Protein AF-B0WY71-F1 (afdb_monomer_lite)

InterPro domains:
  IPR000884 Thrombospondin type-1 (TSP1) repeat [PF00090] (22-65)
  IPR000884 Thrombospondin type-1 (TSP1) repeat [PS50092] (17-69)
  IPR036383 Thrombospondin type-1 repeat superfamily [G3DSA:2.20.100.10] (15-72)
  IPR036383 Thrombospondin type-1 repeat superfamily [SSF82895] (16-65)

Structure (mmCIF, N/CA/C/O backbone):
data_AF-B0WY71-F1
#
_entry.id   AF-B0WY71-F1
#
loop_
_atom_site.group_PDB
_atom_site.id
_atom_site.type_symbol
_atom_site.label_atom_id
_atom_site.label_alt_id
_atom_site.label_comp_id
_atom_site.label_asym_id
_atom_site.label_entity_id
_atom_site.label_seq_id
_atom_site.pdbx_PDB_ins_code
_atom_site.Cartn_x
_atom_site.Cartn_y
_atom_site.Cartn_z
_atom_site.occupancy
_atom_site.B_iso_or_equiv
_atom_site.auth_seq_id
_atom_site.auth_comp_id
_atom_site.auth_asym_id
_atom_site.auth_atom_id
_atom_site.pdbx_PDB_model_num
ATOM 1 N N . MET A 1 1 ? 49.116 0.613 -26.075 1.00 54.06 1 MET A N 1
ATOM 2 C CA . MET A 1 1 ? 47.911 0.897 -26.872 1.00 54.06 1 MET A CA 1
ATOM 3 C C . MET A 1 1 ? 47.505 -0.387 -27.563 1.00 54.06 1 MET A C 1
ATOM 5 O O . MET A 1 1 ? 47.998 -0.667 -28.645 1.00 54.06 1 MET A O 1
ATOM 9 N N . LEU A 1 2 ? 46.706 -1.227 -26.907 1.00 41.88 2 LEU A N 1
ATOM 10 C CA . LEU A 1 2 ? 45.792 -2.057 -27.683 1.00 41.88 2 LEU A CA 1
ATOM 11 C C . LEU A 1 2 ? 44.431 -1.397 -27.542 1.00 41.88 2 LEU A C 1
ATOM 13 O O . LEU A 1 2 ? 43.688 -1.649 -26.600 1.00 41.88 2 LEU A O 1
ATOM 17 N N . ASP A 1 3 ? 44.192 -0.476 -28.462 1.00 64.19 3 ASP A N 1
ATOM 18 C CA . ASP A 1 3 ? 42.884 0.050 -28.780 1.00 64.19 3 ASP A CA 1
ATOM 19 C C . ASP A 1 3 ? 42.210 -0.983 -29.689 1.00 64.19 3 ASP A C 1
ATOM 21 O O . ASP A 1 3 ? 42.595 -1.156 -30.846 1.00 64.19 3 ASP A O 1
ATOM 25 N N . VAL A 1 4 ? 41.228 -1.715 -29.160 1.00 57.28 4 VAL A N 1
ATOM 26 C CA . VAL A 1 4 ? 40.216 -2.367 -29.993 1.00 57.28 4 VAL A CA 1
ATOM 27 C C . VAL A 1 4 ? 38.858 -2.232 -29.310 1.00 57.28 4 VAL A C 1
ATOM 29 O O . VAL A 1 4 ? 38.733 -2.362 -28.095 1.00 57.28 4 VAL A O 1
ATOM 32 N N . ALA A 1 5 ? 37.883 -1.855 -30.126 1.00 51.94 5 ALA A N 1
ATOM 33 C CA . ALA A 1 5 ? 36.658 -1.164 -29.775 1.00 51.94 5 ALA A CA 1
ATOM 34 C C . ALA A 1 5 ? 35.764 -1.870 -28.744 1.00 51.94 5 ALA A C 1
ATOM 36 O O . ALA A 1 5 ? 35.489 -3.068 -28.822 1.00 51.94 5 ALA A O 1
ATOM 37 N N . ALA A 1 6 ? 35.206 -1.061 -27.844 1.00 58.34 6 ALA A N 1
ATOM 38 C CA . ALA A 1 6 ? 33.956 -1.359 -27.167 1.00 58.34 6 ALA A CA 1
ATOM 39 C C . ALA A 1 6 ? 32.801 -1.293 -28.184 1.00 58.34 6 ALA A C 1
ATOM 41 O O . ALA A 1 6 ? 32.130 -0.275 -28.283 1.00 58.34 6 ALA A O 1
ATOM 42 N N . ASP A 1 7 ? 32.597 -2.349 -28.970 1.00 61.97 7 ASP A N 1
ATOM 43 C CA . ASP A 1 7 ? 31.350 -2.555 -29.717 1.00 61.97 7 ASP A CA 1
ATOM 44 C C . ASP A 1 7 ? 31.179 -4.040 -30.062 1.00 61.97 7 ASP A C 1
ATOM 46 O O . ASP A 1 7 ? 31.557 -4.516 -31.126 1.00 61.97 7 ASP A O 1
ATOM 50 N N . ASN A 1 8 ? 30.646 -4.812 -29.118 1.00 59.38 8 ASN A N 1
ATOM 51 C CA . ASN A 1 8 ? 29.946 -6.052 -29.443 1.00 59.38 8 ASN A CA 1
ATOM 52 C C . ASN A 1 8 ? 28.546 -5.900 -28.869 1.00 59.38 8 ASN A C 1
ATOM 54 O O . ASN A 1 8 ? 28.283 -6.320 -27.741 1.00 59.38 8 ASN A O 1
ATOM 58 N N . GLY A 1 9 ? 27.701 -5.200 -29.631 1.00 62.84 9 GLY A N 1
ATOM 59 C CA . GLY A 1 9 ? 26.320 -4.879 -29.303 1.00 62.84 9 GLY A CA 1
ATOM 60 C C . GLY A 1 9 ? 25.535 -6.080 -28.782 1.00 62.84 9 GLY A C 1
ATOM 61 O O . GLY A 1 9 ? 24.913 -6.822 -29.538 1.00 62.84 9 GLY A O 1
ATOM 62 N N . MET A 1 10 ? 25.498 -6.215 -27.456 1.00 58.72 10 MET A N 1
ATOM 63 C CA . MET A 1 10 ? 24.320 -6.720 -26.769 1.00 58.72 10 MET A CA 1
ATOM 64 C C . MET A 1 10 ? 23.189 -5.779 -27.192 1.00 58.72 10 MET A C 1
ATOM 66 O O . MET A 1 10 ? 23.398 -4.562 -27.127 1.00 58.72 10 MET A O 1
ATOM 70 N N . PRO A 1 11 ? 22.051 -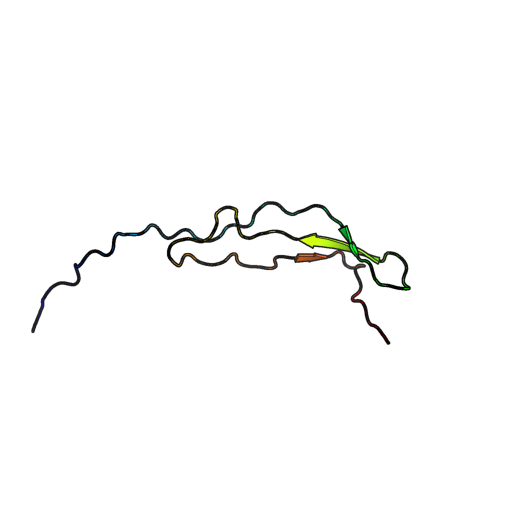6.286 -27.703 1.00 59.56 11 PRO A N 1
ATOM 71 C CA . PRO A 1 11 ? 20.997 -5.413 -28.199 1.00 59.56 11 PRO A CA 1
ATOM 72 C C . PRO A 1 11 ? 20.715 -4.382 -27.111 1.00 59.56 11 PRO A C 1
ATOM 74 O O . PRO A 1 11 ? 20.683 -4.756 -25.937 1.00 59.56 11 PRO A O 1
ATOM 77 N N . LEU A 1 12 ? 20.588 -3.108 -27.500 1.00 59.88 12 LEU A N 1
ATOM 78 C CA . LEU A 1 12 ? 20.125 -2.010 -26.651 1.00 59.88 12 LEU A CA 1
ATOM 79 C C . LEU A 1 12 ? 18.722 -2.380 -26.162 1.00 59.88 12 LEU A C 1
ATOM 81 O O . LEU A 1 12 ? 17.711 -1.930 -26.697 1.00 59.88 12 LEU A O 1
ATOM 85 N N . ALA A 1 13 ? 18.655 -3.317 -25.227 1.00 66.31 13 ALA A N 1
ATOM 86 C CA . ALA A 1 13 ? 17.437 -3.849 -24.687 1.00 66.31 13 ALA A CA 1
ATOM 87 C C . ALA A 1 13 ? 16.892 -2.695 -23.867 1.00 66.31 13 ALA A C 1
ATOM 89 O O . ALA A 1 13 ? 17.428 -2.385 -22.806 1.00 66.31 13 ALA A O 1
ATOM 90 N N . SER A 1 14 ? 15.913 -1.988 -24.433 1.00 81.69 14 SER A N 1
ATOM 91 C CA . SER A 1 14 ? 15.335 -0.797 -23.828 1.00 81.69 14 SER A CA 1
ATOM 92 C C . SER A 1 14 ? 14.964 -1.133 -22.390 1.00 81.69 14 SER A C 1
ATOM 94 O O . SER A 1 14 ? 14.121 -2.006 -22.151 1.00 81.69 14 SER A O 1
ATOM 96 N N . THR A 1 15 ? 15.657 -0.512 -21.441 1.00 90.38 15 THR A N 1
ATOM 97 C CA . THR A 1 15 ? 15.375 -0.685 -20.024 1.00 90.38 15 THR A CA 1
ATOM 98 C C . THR A 1 15 ? 14.046 -0.018 -19.738 1.00 90.38 15 THR A C 1
ATOM 100 O O . THR A 1 15 ? 13.805 1.110 -20.170 1.00 90.38 15 THR A O 1
ATOM 103 N N . VAL A 1 16 ? 13.166 -0.728 -19.044 1.00 94.00 16 VAL A N 1
ATOM 104 C CA . VAL A 1 16 ? 11.878 -0.178 -18.630 1.00 94.00 16 VAL A CA 1
ATOM 105 C C . VAL A 1 16 ? 11.896 -0.135 -17.123 1.00 94.00 16 VAL A C 1
ATOM 107 O O . VAL A 1 16 ? 11.977 -1.182 -16.487 1.00 94.00 16 VAL A O 1
AT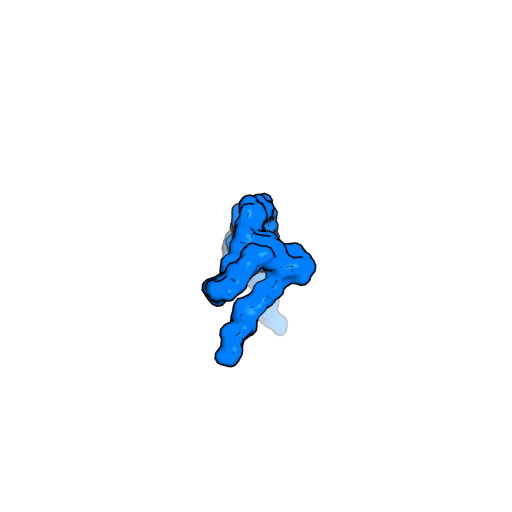OM 110 N N . ASP A 1 17 ? 11.848 1.064 -16.563 1.00 95.44 17 ASP A N 1
ATOM 111 C CA . ASP A 1 17 ? 11.725 1.240 -15.123 1.00 95.44 17 ASP A CA 1
ATOM 112 C C . ASP A 1 17 ? 10.300 0.907 -14.679 1.00 95.44 17 ASP A C 1
ATOM 114 O O . ASP A 1 17 ? 9.325 1.163 -15.386 1.00 95.44 17 ASP A O 1
ATOM 118 N N . GLY A 1 18 ? 10.177 0.329 -13.491 1.00 97.00 18 GLY A N 1
ATOM 119 C CA . GLY A 1 18 ? 8.902 -0.031 -12.898 1.00 97.00 18 GLY A CA 1
ATOM 120 C C . GLY A 1 18 ? 8.048 1.182 -12.568 1.00 97.00 18 GLY A C 1
ATOM 121 O O . GLY A 1 18 ? 8.496 2.120 -11.907 1.00 97.00 18 GLY A O 1
ATOM 122 N N . GLY A 1 19 ? 6.776 1.108 -12.943 1.00 97.81 19 GLY A N 1
ATOM 123 C CA . GLY A 1 19 ? 5.754 2.059 -12.530 1.00 97.81 19 GLY A CA 1
ATOM 124 C C . GLY A 1 19 ? 4.716 1.416 -11.621 1.00 97.81 19 GLY A C 1
ATOM 125 O O . GLY A 1 19 ? 4.353 0.241 -11.751 1.00 97.81 19 GLY A O 1
ATOM 126 N N . TRP A 1 20 ? 4.232 2.200 -10.661 1.00 98.38 20 TRP A N 1
ATOM 127 C CA . TRP A 1 20 ? 3.149 1.765 -9.794 1.00 98.38 20 TRP A CA 1
ATOM 128 C C . TRP A 1 20 ? 1.856 1.619 -10.595 1.00 98.38 20 TRP A C 1
ATOM 130 O O . TRP A 1 20 ? 1.391 2.560 -11.237 1.00 98.38 20 TRP A O 1
ATOM 140 N N . GLY A 1 21 ? 1.237 0.448 -10.489 1.00 97.88 21 GLY A N 1
ATOM 141 C CA . GLY A 1 21 ? -0.161 0.261 -10.832 1.00 97.88 21 GLY A CA 1
ATOM 142 C C . GLY A 1 21 ? -1.071 1.077 -9.918 1.00 97.88 21 GLY A C 1
ATOM 143 O O . GLY A 1 21 ? -0.655 1.614 -8.884 1.00 97.88 21 GLY A O 1
ATOM 144 N N . SER A 1 22 ? -2.343 1.154 -10.300 1.00 98.12 22 SER A N 1
ATOM 145 C CA . SER A 1 22 ? -3.369 1.765 -9.463 1.00 98.12 22 SER A CA 1
ATOM 146 C C . SER A 1 22 ? -3.409 1.106 -8.087 1.00 98.12 22 SER A C 1
ATOM 148 O O . SER A 1 22 ? -3.152 -0.090 -7.926 1.00 98.12 22 SER A O 1
ATOM 150 N N . TRP A 1 23 ? -3.763 1.900 -7.083 1.00 98.25 23 TRP A N 1
ATOM 151 C CA . TRP A 1 23 ? -4.068 1.365 -5.770 1.00 98.25 23 TRP A CA 1
ATOM 152 C C . TRP A 1 23 ? -5.229 0.375 -5.846 1.00 98.25 23 TRP A C 1
ATOM 154 O O . TRP A 1 23 ? -6.244 0.638 -6.492 1.00 98.25 23 TRP A O 1
ATOM 164 N N . GLY A 1 24 ? -5.084 -0.745 -5.144 1.00 97.88 24 GLY A N 1
ATOM 165 C CA . GLY A 1 24 ? -6.186 -1.641 -4.846 1.00 97.88 24 GLY A CA 1
ATOM 166 C C . GLY A 1 24 ? -7.221 -0.984 -3.925 1.00 97.88 24 GLY A C 1
ATOM 167 O O . GLY A 1 24 ? -6.997 0.113 -3.395 1.00 97.88 24 GLY A O 1
ATOM 168 N N . PRO A 1 25 ? -8.365 -1.651 -3.711 1.00 97.62 25 PRO A N 1
ATOM 169 C CA . PRO A 1 25 ? -9.401 -1.143 -2.826 1.00 97.62 25 PRO A CA 1
ATOM 170 C C . PRO A 1 25 ? -8.898 -1.044 -1.382 1.00 97.62 25 PRO A C 1
ATOM 172 O O . PRO A 1 25 ? -8.042 -1.813 -0.939 1.00 97.62 25 PRO A O 1
ATOM 175 N N . TRP A 1 26 ? -9.481 -0.113 -0.628 1.00 95.69 26 TRP A N 1
ATOM 176 C CA . TRP A 1 26 ? -9.315 -0.081 0.819 1.00 95.69 26 TRP A CA 1
ATOM 177 C C . TRP A 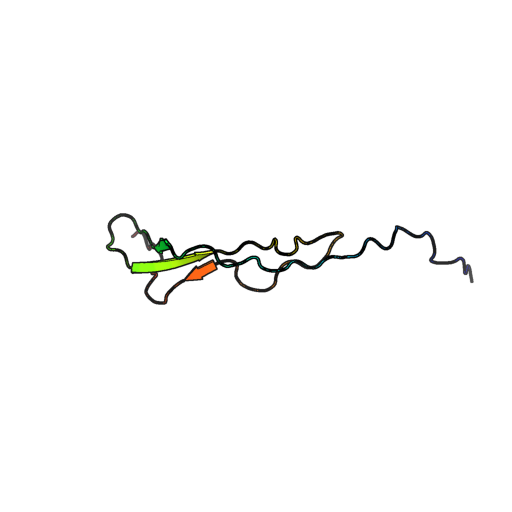1 26 ? -9.939 -1.327 1.447 1.00 95.69 26 TRP A C 1
ATOM 179 O O . TRP A 1 26 ? -11.068 -1.704 1.141 1.00 95.69 26 TRP A O 1
ATOM 189 N N . THR A 1 27 ? -9.195 -1.951 2.350 1.00 92.56 27 THR A N 1
ATOM 190 C CA . THR A 1 27 ? -9.616 -3.111 3.134 1.00 92.56 27 THR A CA 1
ATOM 191 C C . THR A 1 27 ? -9.492 -2.795 4.609 1.00 92.56 27 THR A C 1
ATOM 193 O O . THR A 1 27 ? -8.605 -2.052 5.020 1.00 92.56 27 THR A O 1
ATOM 196 N N . ASP A 1 28 ? -10.378 -3.357 5.417 1.00 90.31 28 ASP A N 1
ATOM 197 C CA . ASP A 1 28 ? -10.355 -3.124 6.855 1.00 90.31 28 ASP A CA 1
ATOM 198 C C . ASP A 1 28 ? -9.124 -3.770 7.485 1.00 90.31 28 ASP A C 1
ATOM 200 O O . ASP A 1 28 ? -8.779 -4.923 7.191 1.00 90.31 28 ASP A O 1
ATOM 204 N N . CYS A 1 29 ? -8.471 -3.045 8.388 1.00 88.50 29 CYS A N 1
ATOM 205 C CA . CYS A 1 29 ? -7.437 -3.653 9.202 1.00 88.50 29 CYS A CA 1
ATOM 206 C C . CYS A 1 29 ? -8.102 -4.600 10.204 1.00 88.50 29 CYS A C 1
ATOM 208 O O . CYS A 1 29 ? -8.826 -4.188 11.111 1.00 88.50 29 CYS A O 1
ATOM 210 N N . LYS A 1 30 ? -7.896 -5.902 9.991 1.00 79.00 30 LYS A N 1
ATOM 211 C CA . LYS A 1 30 ? -8.380 -6.953 10.882 1.00 79.00 30 LYS A CA 1
ATOM 212 C C . LYS A 1 30 ? -7.307 -7.308 11.890 1.00 79.00 30 LYS A C 1
ATOM 214 O O . LYS A 1 30 ? -6.242 -7.784 11.497 1.00 79.00 30 LYS A O 1
ATOM 219 N N . CYS A 1 31 ? -7.655 -7.177 13.164 1.00 78.25 31 CYS A N 1
ATOM 220 C CA . CYS A 1 31 ? -6.910 -7.790 14.242 1.00 78.25 31 CYS A CA 1
ATOM 221 C C . CYS A 1 31 ? -7.791 -8.770 15.030 1.00 78.25 31 CYS A C 1
ATOM 223 O O . CYS A 1 31 ? -8.865 -8.371 15.486 1.00 78.25 31 CYS A O 1
ATOM 225 N N . PRO A 1 32 ? -7.402 -10.056 15.165 1.00 77.75 32 PRO A N 1
ATOM 226 C CA . PRO A 1 32 ? -8.194 -11.033 15.909 1.00 77.75 32 PRO A CA 1
ATOM 227 C C . PRO A 1 32 ? -8.445 -10.572 17.349 1.00 77.75 32 PRO A C 1
ATOM 229 O O . PRO A 1 32 ? -7.505 -10.246 18.063 1.00 77.75 32 PRO A O 1
ATOM 232 N N . GLY A 1 33 ? -9.710 -10.546 17.774 1.00 75.19 33 GLY A N 1
ATOM 233 C CA . GLY A 1 33 ? -10.094 -10.129 19.128 1.00 75.19 33 GLY A CA 1
ATOM 234 C C . GLY A 1 33 ? -10.230 -8.616 19.340 1.00 75.19 33 GLY A C 1
ATOM 235 O O . GLY A 1 33 ? -10.554 -8.204 20.450 1.00 75.19 33 GLY A O 1
ATOM 236 N N . HIS A 1 34 ? -10.047 -7.795 18.301 1.00 71.44 34 HIS A N 1
ATOM 237 C CA . HIS A 1 34 ? -10.203 -6.342 18.384 1.00 71.44 34 HIS A CA 1
ATOM 238 C C . HIS A 1 34 ? -11.287 -5.826 17.427 1.00 71.44 34 HIS A C 1
ATOM 240 O O . HIS A 1 34 ? -11.531 -6.430 16.375 1.00 71.44 34 HIS A O 1
ATOM 246 N N . PRO A 1 35 ? -11.949 -4.702 17.766 1.00 74.94 35 PRO A N 1
ATOM 247 C CA . PRO A 1 35 ? -12.804 -4.002 16.819 1.00 74.94 35 PRO A CA 1
ATOM 248 C C . PRO A 1 35 ? -11.993 -3.540 15.604 1.00 74.94 35 PRO A C 1
ATOM 250 O O . PRO A 1 35 ? -10.771 -3.413 15.659 1.00 74.94 35 PRO A O 1
ATOM 253 N N . LYS A 1 36 ? -12.692 -3.268 14.500 1.00 75.69 36 LYS A N 1
ATOM 254 C CA . LYS A 1 36 ? -12.098 -2.638 13.319 1.00 75.69 36 LYS A CA 1
ATOM 255 C C . LYS A 1 36 ? -11.406 -1.333 13.722 1.00 75.69 36 LYS A C 1
ATOM 257 O O . LYS A 1 36 ? -12.0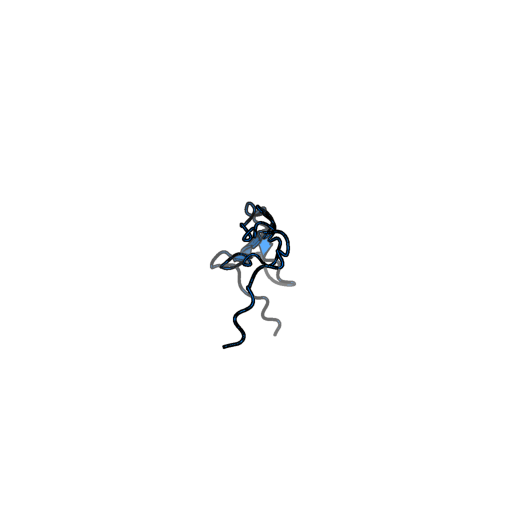09 -0.494 14.386 1.00 75.69 36 LYS A O 1
ATOM 262 N N . GLN A 1 37 ? -10.171 -1.170 13.270 1.00 81.50 37 GLN A N 1
ATOM 263 C CA . GLN A 1 37 ? -9.344 0.006 13.512 1.00 81.50 37 GLN A CA 1
ATOM 264 C C . GLN A 1 37 ? -8.712 0.377 12.171 1.00 81.50 37 GLN A C 1
ATOM 266 O O . GLN A 1 37 ? -7.779 -0.285 11.749 1.00 81.50 37 GLN A O 1
ATOM 271 N N . GLY A 1 38 ? -9.274 1.337 11.440 1.00 90.88 38 GLY A N 1
ATOM 272 C CA . GLY A 1 38 ? -8.706 1.812 10.178 1.00 90.88 38 GLY A CA 1
ATOM 273 C C . GLY A 1 38 ? -8.819 0.910 8.954 1.00 90.88 38 GLY A C 1
ATOM 274 O O . GLY A 1 38 ? -9.510 -0.119 8.920 1.00 90.88 38 GLY A O 1
ATOM 275 N N . GLN A 1 39 ? -8.143 1.366 7.900 1.00 92.94 39 GLN A N 1
ATOM 276 C CA . GLN A 1 39 ? -8.112 0.736 6.586 1.00 92.94 39 GLN A CA 1
ATOM 277 C C . GLN A 1 39 ? -6.687 0.675 6.037 1.00 92.94 39 GLN A C 1
ATOM 279 O O . GLN A 1 39 ? -5.841 1.519 6.334 1.00 92.94 39 GLN A O 1
ATOM 284 N N . LYS A 1 40 ? -6.442 -0.317 5.185 1.00 93.81 40 LYS A N 1
ATOM 285 C CA . LYS A 1 40 ? -5.203 -0.497 4.434 1.00 93.81 40 LYS A CA 1
ATOM 286 C C . LYS A 1 40 ? -5.483 -0.783 2.967 1.00 93.81 40 LYS A C 1
ATOM 288 O O . LYS A 1 40 ? -6.477 -1.435 2.638 1.00 93.81 40 LYS A O 1
ATOM 293 N N . ARG A 1 41 ? -4.584 -0.359 2.090 1.00 97.00 41 ARG A N 1
ATOM 294 C CA . ARG A 1 41 ? -4.594 -0.716 0.667 1.00 97.00 41 ARG A CA 1
ATOM 295 C C . ARG A 1 41 ? -3.188 -1.026 0.184 1.00 97.00 41 ARG A C 1
ATOM 297 O O . ARG A 1 41 ? -2.205 -0.611 0.796 1.00 97.00 41 ARG A O 1
ATOM 304 N N . THR A 1 42 ? -3.099 -1.746 -0.925 1.00 97.44 42 THR A N 1
ATOM 305 C CA . THR A 1 42 ? -1.828 -2.099 -1.557 1.00 97.44 42 THR A CA 1
ATOM 306 C C . THR A 1 42 ? -1.841 -1.746 -3.035 1.00 97.44 42 THR A C 1
ATOM 308 O O . THR A 1 42 ? -2.900 -1.609 -3.646 1.00 97.44 42 THR A O 1
ATOM 311 N N . ARG A 1 43 ? -0.660 -1.575 -3.617 1.00 98.25 43 ARG A N 1
ATOM 312 C CA . ARG A 1 43 ? -0.450 -1.401 -5.058 1.00 98.25 43 ARG A CA 1
ATOM 313 C C . ARG A 1 43 ? 0.659 -2.328 -5.529 1.00 98.25 43 ARG A C 1
ATOM 315 O O . ARG A 1 43 ? 1.501 -2.755 -4.738 1.00 98.25 43 ARG A O 1
ATOM 322 N N . VAL A 1 44 ? 0.666 -2.619 -6.823 1.00 98.12 44 VAL A N 1
ATOM 323 C CA . VAL A 1 44 ? 1.646 -3.514 -7.447 1.00 98.12 44 VAL A CA 1
ATOM 324 C C . VAL A 1 44 ? 2.534 -2.708 -8.387 1.00 98.12 44 VAL A C 1
ATOM 326 O O . VAL A 1 44 ? 2.066 -1.790 -9.051 1.00 98.12 44 VAL A O 1
ATOM 329 N N . CYS A 1 45 ? 3.827 -3.021 -8.422 1.00 97.56 45 CYS A N 1
ATOM 330 C CA . CYS A 1 45 ? 4.770 -2.429 -9.367 1.00 97.56 45 CYS A CA 1
ATOM 331 C C . CYS A 1 45 ? 4.658 -3.155 -10.714 1.00 97.56 45 CYS A C 1
ATOM 333 O O . CYS A 1 45 ? 5.407 -4.091 -10.977 1.00 97.56 45 CYS A O 1
ATOM 335 N N . ASN A 1 46 ? 3.641 -2.817 -11.507 1.00 97.12 46 ASN A N 1
ATOM 336 C CA . ASN A 1 46 ? 3.336 -3.509 -12.760 1.00 97.12 46 ASN A CA 1
ATOM 337 C C . ASN A 1 46 ? 2.806 -2.603 -13.878 1.00 97.12 46 ASN A C 1
ATOM 339 O O . ASN A 1 46 ? 2.282 -3.115 -14.866 1.00 97.12 46 ASN A O 1
ATOM 343 N N . ASN A 1 47 ? 2.931 -1.282 -13.747 1.00 95.19 47 ASN A N 1
ATOM 344 C CA . ASN A 1 47 ? 2.430 -0.340 -14.742 1.00 95.19 47 ASN A CA 1
ATOM 345 C C . ASN A 1 47 ? 3.431 0.801 -15.020 1.00 95.19 47 ASN A C 1
ATOM 347 O O . ASN A 1 47 ? 3.212 1.921 -14.552 1.00 95.19 47 ASN A O 1
ATOM 351 N N . PRO A 1 48 ? 4.518 0.537 -15.774 1.00 95.12 48 PRO A N 1
ATOM 352 C CA . PRO A 1 48 ? 4.874 -0.749 -16.394 1.00 95.12 48 PRO A CA 1
ATOM 353 C C . PRO A 1 48 ? 5.634 -1.697 -15.446 1.00 95.12 48 PRO A C 1
ATOM 355 O O . PRO A 1 48 ? 6.080 -1.305 -14.368 1.00 95.12 48 PRO A O 1
ATOM 358 N N . LEU A 1 49 ? 5.760 -2.970 -15.835 1.00 95.50 49 LEU A N 1
ATOM 359 C CA . LEU A 1 49 ? 6.663 -3.918 -15.173 1.00 95.50 49 LEU A CA 1
ATOM 360 C C . LEU A 1 49 ? 8.126 -3.559 -15.497 1.00 95.50 49 LEU A C 1
ATOM 362 O O . LEU A 1 49 ? 8.406 -3.267 -16.662 1.00 95.50 49 LEU A O 1
ATOM 366 N N . PRO A 1 50 ? 9.055 -3.624 -14.523 1.00 94.75 50 PRO A N 1
ATOM 367 C CA . PRO A 1 50 ? 10.471 -3.433 -14.804 1.00 94.75 50 PRO A CA 1
ATOM 368 C C . PRO A 1 50 ? 11.001 -4.481 -1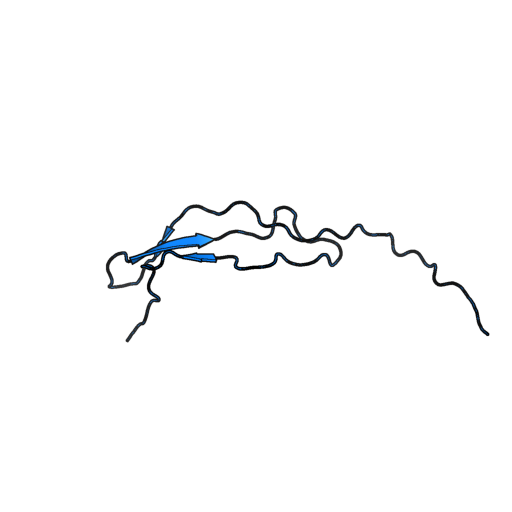5.793 1.00 94.75 50 PRO A C 1
ATOM 370 O O . PRO A 1 50 ? 10.763 -5.677 -15.607 1.00 94.75 50 PRO A O 1
ATOM 373 N N . LEU A 1 51 ? 11.748 -4.055 -16.814 1.00 94.88 51 LEU A N 1
ATOM 374 C CA . LEU A 1 51 ? 12.362 -4.936 -17.818 1.00 94.88 51 LEU A CA 1
ATOM 375 C C . LEU A 1 51 ? 13.827 -4.576 -18.056 1.00 94.88 51 LEU A C 1
ATOM 377 O O . LEU A 1 51 ? 14.228 -3.424 -17.904 1.00 94.88 51 LEU A O 1
ATOM 381 N N . ASN A 1 52 ? 14.613 -5.569 -18.483 1.00 91.44 52 ASN A N 1
ATOM 382 C CA . ASN A 1 52 ? 16.021 -5.416 -18.867 1.00 91.44 52 ASN A CA 1
ATOM 383 C C . ASN A 1 52 ? 16.874 -4.712 -17.800 1.00 91.44 52 ASN A C 1
ATOM 385 O O . ASN A 1 52 ? 17.713 -3.880 -18.120 1.00 91.44 52 ASN A O 1
ATOM 389 N N . SER A 1 53 ? 16.691 -5.069 -16.525 1.00 89.88 53 SER A N 1
ATOM 390 C CA . SER A 1 53 ? 17.386 -4.432 -15.388 1.00 89.88 53 SER A CA 1
ATOM 391 C C . SER A 1 53 ? 16.947 -2.989 -15.098 1.00 89.88 53 SER A C 1
ATOM 393 O O . SER A 1 53 ? 17.662 -2.266 -14.410 1.00 89.88 53 SER A O 1
ATOM 395 N N . GLY A 1 54 ? 15.782 -2.568 -15.601 1.00 90.94 54 GLY A N 1
ATOM 396 C CA . GLY A 1 54 ? 15.171 -1.296 -15.225 1.00 90.94 54 GLY A CA 1
ATOM 397 C C . GLY A 1 54 ? 14.890 -1.201 -13.724 1.00 90.94 54 GLY A C 1
ATOM 398 O O . GLY A 1 54 ? 14.763 -2.211 -13.020 1.00 90.94 54 GLY A O 1
ATOM 399 N N . ALA A 1 55 ? 14.823 0.028 -13.224 1.00 95.12 55 ALA A N 1
ATOM 400 C CA . ALA A 1 55 ? 14.718 0.308 -11.801 1.00 95.12 55 ALA A CA 1
ATOM 401 C C . ALA A 1 55 ? 13.398 -0.220 -11.203 1.00 95.12 55 ALA A C 1
ATOM 403 O O . ALA A 1 55 ? 12.360 -0.203 -11.866 1.00 95.12 55 ALA A O 1
ATOM 404 N N . PRO A 1 56 ? 13.387 -0.669 -9.936 1.00 95.88 56 PRO A N 1
ATOM 405 C CA . PRO A 1 56 ? 12.145 -0.995 -9.245 1.00 95.88 56 PRO A CA 1
ATOM 406 C C . PRO A 1 56 ? 11.345 0.274 -8.916 1.00 95.88 56 PRO A C 1
ATOM 408 O O . PRO A 1 56 ? 11.885 1.379 -8.857 1.00 95.88 56 PRO A O 1
ATOM 411 N N . CYS A 1 57 ? 10.053 0.114 -8.619 1.00 97.62 57 CYS A N 1
ATOM 412 C CA . CYS A 1 57 ? 9.228 1.233 -8.179 1.00 97.62 57 CYS A CA 1
ATOM 413 C C . CYS A 1 57 ? 9.726 1.822 -6.850 1.00 97.62 57 CYS A C 1
ATOM 415 O O . CYS A 1 57 ? 9.940 1.099 -5.875 1.00 97.62 57 CYS A O 1
ATOM 417 N N . VAL A 1 58 ? 9.829 3.150 -6.785 1.00 96.75 58 VAL A N 1
ATOM 418 C CA . VAL A 1 58 ? 10.257 3.872 -5.579 1.00 96.75 58 VAL A CA 1
ATOM 419 C C . VAL A 1 58 ? 9.061 4.162 -4.663 1.00 96.75 58 VAL A C 1
ATOM 421 O O . VAL A 1 58 ? 8.000 4.606 -5.111 1.00 96.75 58 VAL A O 1
ATOM 424 N N . GLY A 1 59 ? 9.239 3.932 -3.359 1.00 96.56 59 GLY A N 1
ATOM 425 C CA . GLY A 1 59 ? 8.247 4.198 -2.312 1.00 96.56 59 GLY A CA 1
ATOM 426 C C . GLY A 1 59 ? 7.528 2.946 -1.800 1.00 96.56 59 GLY A C 1
ATOM 427 O O . GLY A 1 59 ? 7.881 1.818 -2.128 1.00 96.56 59 GLY A O 1
ATOM 428 N N . HIS A 1 60 ? 6.509 3.142 -0.960 1.00 97.06 60 HIS A N 1
ATOM 429 C CA . HIS A 1 60 ? 5.803 2.033 -0.313 1.00 97.06 60 HIS A CA 1
ATOM 430 C C . HIS A 1 60 ? 4.756 1.388 -1.230 1.00 97.06 60 HIS A C 1
ATOM 432 O O . HIS A 1 60 ? 4.052 2.071 -1.979 1.00 97.06 60 HIS A O 1
ATOM 438 N N . ASN A 1 61 ? 4.623 0.065 -1.136 1.00 97.62 61 ASN A N 1
ATOM 439 C CA . ASN A 1 61 ? 3.567 -0.707 -1.801 1.00 97.62 61 ASN A CA 1
ATOM 440 C C . ASN A 1 61 ? 2.264 -0.769 -0.987 1.00 97.62 61 ASN A C 1
ATOM 442 O O . ASN A 1 61 ? 1.265 -1.286 -1.479 1.00 97.62 61 ASN A O 1
ATOM 446 N N . THR A 1 62 ? 2.286 -0.273 0.250 1.00 96.06 62 THR A N 1
ATOM 447 C CA . THR A 1 62 ? 1.197 -0.358 1.221 1.00 96.06 62 THR A CA 1
ATOM 448 C C . THR A 1 62 ? 0.937 1.022 1.799 1.00 96.06 62 THR A C 1
ATOM 450 O O . THR A 1 62 ? 1.877 1.767 2.074 1.00 96.06 62 THR A O 1
ATOM 453 N N . GLU A 1 63 ? -0.336 1.340 1.989 1.00 95.88 63 GLU A N 1
ATOM 454 C CA . GLU A 1 63 ? -0.797 2.560 2.641 1.00 95.88 63 GLU A CA 1
ATOM 455 C C . GLU A 1 63 ? -1.850 2.206 3.688 1.00 95.88 63 GLU A C 1
ATOM 457 O O . GLU A 1 63 ? -2.661 1.295 3.487 1.00 95.88 63 GLU A O 1
ATOM 462 N N . THR A 1 64 ? -1.831 2.934 4.798 1.00 93.75 64 THR A N 1
ATOM 463 C CA . THR A 1 64 ? -2.656 2.668 5.975 1.00 93.75 64 THR A CA 1
ATOM 464 C C . THR A 1 64 ? -3.191 3.970 6.551 1.00 93.75 64 THR A C 1
ATOM 466 O O . THR A 1 64 ? -2.489 4.981 6.550 1.00 93.75 64 THR A O 1
ATOM 469 N N . THR A 1 65 ? -4.422 3.954 7.063 1.00 92.75 65 THR A N 1
ATOM 470 C CA . THR A 1 65 ? -4.966 5.093 7.814 1.00 92.75 65 THR A CA 1
ATOM 471 C C . THR A 1 65 ? -4.304 5.198 9.198 1.00 92.75 65 THR A C 1
ATOM 473 O O . THR A 1 65 ? -3.810 4.188 9.707 1.00 92.75 65 THR A O 1
ATOM 476 N N . PRO A 1 66 ? -4.286 6.386 9.839 1.00 89.06 66 PRO A N 1
ATOM 477 C CA . PRO A 1 66 ? -3.636 6.577 11.144 1.00 89.06 66 PRO A CA 1
ATOM 478 C C . PRO A 1 66 ? -4.200 5.691 12.259 1.00 89.06 66 PRO A C 1
ATOM 480 O O . PRO A 1 66 ? -3.491 5.325 13.191 1.00 89.06 66 PRO A O 1
ATOM 483 N N . ASP A 1 67 ? -5.482 5.351 12.160 1.00 86.88 67 ASP A N 1
ATOM 484 C CA . ASP A 1 67 ? -6.195 4.481 13.086 1.00 86.88 67 ASP A CA 1
ATOM 485 C C . ASP A 1 67 ? -6.017 2.989 12.771 1.00 86.88 67 ASP A C 1
ATOM 487 O O . ASP A 1 67 ? -6.528 2.164 13.518 1.00 86.88 67 ASP A O 1
ATOM 491 N N . CYS A 1 68 ? -5.275 2.614 11.719 1.00 88.06 68 CYS A N 1
ATOM 492 C CA . CYS A 1 68 ? -4.880 1.225 11.504 1.00 88.06 68 CYS A CA 1
ATOM 493 C C . CYS A 1 68 ? -3.720 0.832 12.417 1.00 88.06 68 CYS A C 1
ATOM 495 O O . CYS A 1 68 ? -2.544 0.972 12.073 1.00 88.06 68 CYS A O 1
ATOM 497 N N . LEU A 1 69 ? -4.070 0.329 13.599 1.00 79.94 69 LEU A N 1
ATOM 498 C CA . LEU A 1 69 ? -3.099 -0.086 14.599 1.00 79.94 69 LEU A CA 1
ATOM 499 C C . LEU A 1 69 ? -2.511 -1.469 14.267 1.00 79.94 69 LEU A C 1
ATOM 501 O O . LEU A 1 69 ? -3.227 -2.361 13.795 1.00 79.94 69 LEU A O 1
ATOM 505 N N . PRO A 1 70 ? -1.203 -1.674 14.506 1.00 75.31 70 PRO A N 1
ATOM 506 C CA . PRO A 1 70 ? -0.594 -2.986 14.373 1.00 75.31 70 PRO A CA 1
ATOM 507 C C . PRO A 1 70 ? -1.234 -3.962 15.361 1.00 75.31 70 PRO A C 1
ATOM 509 O O . PRO A 1 70 ? -1.555 -3.607 16.494 1.00 75.31 70 PRO A O 1
ATOM 512 N N . CYS A 1 71 ? -1.368 -5.218 14.940 1.00 72.81 71 CYS A N 1
ATOM 513 C CA . CYS A 1 71 ? -1.757 -6.300 15.831 1.00 72.81 71 CYS A CA 1
ATOM 514 C C . CYS A 1 71 ? -0.660 -6.574 16.851 1.00 72.81 71 CYS A C 1
ATOM 516 O O . CYS A 1 71 ? 0.184 -7.447 16.651 1.00 72.81 71 CYS A O 1
ATOM 518 N N . THR A 1 72 ? -0.660 -5.837 17.952 1.00 69.25 72 THR A N 1
ATOM 519 C CA . THR A 1 72 ? 0.169 -6.164 19.105 1.00 69.25 72 THR A CA 1
ATOM 520 C C . THR A 1 72 ? -0.548 -7.251 19.894 1.00 69.25 72 THR A C 1
ATOM 522 O O . THR A 1 72 ? -1.348 -6.974 20.786 1.00 69.25 72 THR A O 1
ATOM 525 N N . GLY A 1 73 ? -0.305 -8.501 19.502 1.00 61.56 73 GLY A N 1
ATOM 526 C CA . GLY A 1 73 ? -0.557 -9.644 20.369 1.00 61.56 73 GLY A CA 1
ATOM 527 C C . GLY A 1 73 ? 0.305 -9.501 21.622 1.00 61.56 73 GLY A C 1
ATOM 528 O O . GLY A 1 73 ? 1.487 -9.185 21.518 1.00 61.56 73 GLY A O 1
ATOM 529 N N . LYS A 1 74 ? -0.347 -9.641 22.772 1.00 48.53 74 LYS A N 1
ATOM 530 C CA . LYS A 1 74 ? 0.210 -9.532 24.120 1.00 48.53 74 LYS A CA 1
ATOM 531 C C . LYS A 1 74 ? 1.468 -10.374 24.333 1.00 48.53 74 LYS A C 1
ATOM 533 O O . LYS A 1 74 ? 1.486 -11.517 23.823 1.00 48.53 74 LYS A O 1
#

pLDDT: mean 84.04, std 15.43, range [41.88, 98.38]

Secondary structure (DSSP, 8-state):
-----S---------B---BPPPPPPEE---TTS----EEEE--B-TTPPBTTPPPPPS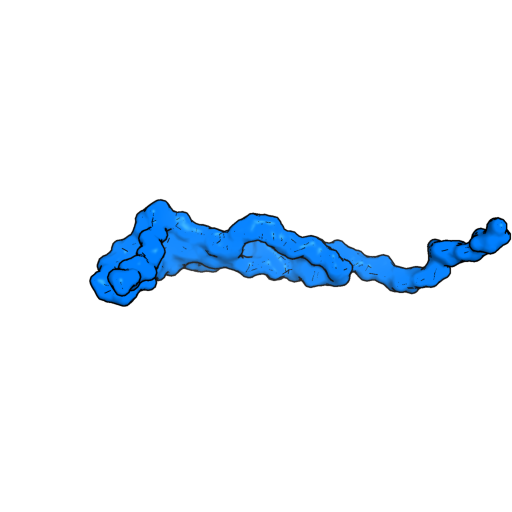-SEEE-TT-------

Foldseek 3Di:
DPDDDPDPDPDPFPWDAWDKDDKDDWDWQDAPPDDTFWTKIFIDRPVPNTPPPHHYDDDDRMDIDPRNDDRPDD

Radius of gyration: 21.79 Å; chains: 1; bounding box: 61×18×54 Å

Organism: Culex quinquefasciatus (NCBI:txid7176)

Sequence (74 aa):
MLDVAADNGMPLASTVDGGWGSWGPWTDCKCPGHPKQGQKRTRVCNNPLPLNSGAPCVGHNTETTPDCLPCTGK